Protein AF-A0A061M5D5-F1 (afdb_monomer)

Nearest PDB structures (foldseek):
  6y1x-assembly2_B  TM=8.582E-01  e=1.472E-06  Methanothrix thermoacetophila PT
  3d8u-assembly1_B  TM=6.484E-01  e=4.627E+00  Vibrio parahaemolyticus
  8dgf-assembly1_C  TM=5.328E-01  e=3.338E+00  Escherichia coli
  4bo8-assembly1_C  TM=4.779E-01  e=1.979E+00  Pseudomonas aeruginosa PAO1
  1mqp-assembly1_A  TM=5.120E-01  e=3.338E+00  Geobacillus stearothermophilus

Foldseek 3Di:
DDDDDDDDDDPPPPPPPPPPDDDPPDPDPDDDDPDDDDPPPPPPPPDCPPPDPVVSVLLCCDLVRHVVNVVQADEDAAAQDLAAPDDDPPQDSDQDCDPDPDPARHVDHDFLVRLLVVVVVVVVVDVRHQEYEHDDPYDCVNVVVRRVVSVVSNCVVCVPHNHDYD

Sequence (166 aa):
MHASAKYGTSRIGMLARLGDTMPAIAGHNGCGTSGCGGQAKCKSQTSQGDLPARIWDNVKAHPRYSEDADHNYAQMHVAVAPACNIQCNYCNRKCDRTCEPRPGVVSEPLSQEQAAKRAFEFASILPQLTVFGTACPGDALANSESTFKMFELIKKTSSGSAISVA

Radius of gyration: 22.92 Å; Cα contacts (8 Å, |Δi|>4): 174; chains: 1; bounding box: 48×77×51 Å

Structure (mmCIF, N/CA/C/O backbone):
data_AF-A0A061M5D5-F1
#
_entry.id   AF-A0A061M5D5-F1
#
loop_
_atom_site.group_PDB
_atom_site.id
_atom_site.type_symbol
_atom_site.label_atom_id
_atom_site.label_alt_id
_atom_site.label_comp_id
_atom_site.label_asym_id
_atom_site.label_entity_id
_atom_site.label_seq_id
_atom_site.pdbx_PDB_ins_code
_atom_site.Cartn_x
_atom_site.Cartn_y
_atom_site.Cartn_z
_atom_site.occupancy
_atom_site.B_iso_or_equiv
_atom_site.auth_seq_id
_atom_site.auth_comp_id
_atom_site.auth_asym_id
_atom_site.auth_atom_id
_atom_site.pdbx_PDB_model_num
ATOM 1 N N . MET A 1 1 ? 14.120 51.690 30.942 1.00 38.78 1 MET A N 1
ATOM 2 C CA . MET A 1 1 ? 15.368 50.928 30.713 1.00 38.78 1 MET A CA 1
ATOM 3 C C . MET A 1 1 ? 14.939 49.637 30.009 1.00 38.78 1 MET A C 1
ATOM 5 O O . MET A 1 1 ? 14.320 48.817 30.660 1.00 38.78 1 MET A O 1
ATOM 9 N N . HIS A 1 2 ? 14.785 49.606 28.675 1.00 25.25 2 HIS A N 1
ATOM 10 C CA . HIS A 1 2 ? 15.802 49.235 27.660 1.00 25.25 2 HIS A CA 1
ATOM 11 C C . HIS A 1 2 ? 16.604 47.983 28.093 1.00 25.25 2 HIS A C 1
ATOM 13 O O . HIS A 1 2 ? 17.190 48.013 29.164 1.00 25.25 2 HIS A O 1
ATOM 19 N N . ALA A 1 3 ? 16.645 46.866 27.354 1.00 33.91 3 ALA A N 1
ATOM 20 C CA . ALA A 1 3 ? 16.996 46.790 25.937 1.00 33.91 3 ALA A CA 1
ATOM 21 C C . ALA A 1 3 ? 16.469 45.534 25.200 1.00 33.91 3 ALA A C 1
ATOM 23 O O . ALA A 1 3 ? 16.457 44.428 25.735 1.00 33.91 3 ALA A O 1
ATOM 24 N N . SER A 1 4 ? 16.127 45.734 23.923 1.00 32.34 4 SER A N 1
ATOM 25 C CA . SER A 1 4 ? 16.045 44.717 22.869 1.00 32.34 4 SER A CA 1
ATOM 26 C C . SER A 1 4 ? 17.441 44.251 22.437 1.00 32.34 4 SER A C 1
ATOM 28 O O . SER A 1 4 ? 18.347 45.077 22.335 1.00 32.34 4 SER A O 1
ATOM 30 N N . ALA A 1 5 ? 17.583 42.986 22.032 1.00 36.69 5 ALA A N 1
ATOM 31 C CA . ALA A 1 5 ? 18.697 42.532 21.197 1.00 36.69 5 ALA A CA 1
ATOM 32 C C . ALA A 1 5 ? 18.161 41.880 19.913 1.00 36.69 5 ALA A C 1
ATO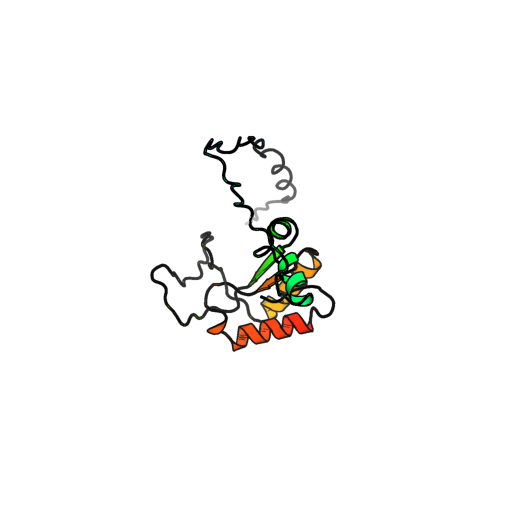M 34 O O . ALA A 1 5 ? 17.381 40.932 19.942 1.00 36.69 5 ALA A O 1
ATOM 35 N N . LYS A 1 6 ? 18.568 42.466 18.787 1.00 34.22 6 LYS A N 1
ATOM 36 C CA . LYS A 1 6 ? 18.292 42.071 17.405 1.00 34.22 6 LYS A CA 1
ATOM 37 C C . LYS A 1 6 ? 19.359 41.074 16.946 1.00 34.22 6 LYS A C 1
ATOM 39 O O . LYS A 1 6 ? 20.527 41.387 17.116 1.00 34.22 6 LYS A O 1
ATOM 44 N N . TYR A 1 7 ? 18.975 39.999 16.262 1.00 37.47 7 TYR A N 1
ATOM 45 C CA . TYR A 1 7 ? 19.765 39.326 15.214 1.00 37.47 7 TYR A CA 1
ATOM 46 C C . TYR A 1 7 ? 18.735 38.665 14.278 1.00 37.47 7 TYR A C 1
ATOM 48 O O . TYR A 1 7 ? 17.882 37.924 14.744 1.00 37.47 7 TYR A O 1
ATOM 56 N N . GLY A 1 8 ? 18.628 38.947 12.982 1.00 31.09 8 GLY A N 1
ATOM 57 C CA . GLY A 1 8 ? 19.658 39.355 12.036 1.00 31.09 8 GLY A CA 1
ATOM 58 C C . GLY A 1 8 ? 19.784 38.260 10.976 1.00 31.09 8 GLY A C 1
ATOM 59 O O . GLY A 1 8 ? 20.591 37.360 11.130 1.00 31.09 8 GLY A O 1
ATOM 60 N N . THR A 1 9 ? 18.898 38.321 9.977 1.00 36.62 9 THR A N 1
ATOM 61 C CA . THR A 1 9 ? 19.059 37.945 8.555 1.00 36.62 9 THR A CA 1
ATOM 62 C C . THR A 1 9 ? 20.072 36.870 8.115 1.00 36.62 9 THR A C 1
ATOM 64 O O . THR A 1 9 ? 21.265 36.963 8.370 1.00 36.62 9 THR A O 1
ATOM 67 N N . SER A 1 10 ? 19.576 36.019 7.202 1.00 37.66 10 SER A N 1
ATOM 68 C CA . SER A 1 10 ? 20.295 35.258 6.159 1.00 37.66 10 SER A CA 1
ATOM 69 C C . SER A 1 10 ? 20.570 33.772 6.435 1.00 37.66 10 SER A C 1
ATOM 71 O O . SER A 1 10 ? 21.681 33.352 6.736 1.00 37.66 10 SER A O 1
ATOM 73 N N . ARG A 1 11 ? 19.552 32.929 6.202 1.00 46.78 11 ARG A N 1
ATOM 74 C CA . ARG A 1 11 ? 19.716 31.485 5.925 1.00 46.78 11 ARG A CA 1
ATOM 75 C C . ARG A 1 11 ? 19.813 31.188 4.418 1.00 46.78 11 ARG A C 1
ATOM 77 O O . ARG A 1 11 ? 19.408 30.126 3.966 1.00 46.78 11 ARG A O 1
ATOM 84 N N . ILE A 1 12 ? 20.354 32.122 3.634 1.00 44.91 12 ILE A N 1
ATOM 85 C CA . ILE A 1 12 ? 20.579 31.934 2.188 1.00 44.91 12 ILE A CA 1
ATOM 86 C C . ILE A 1 12 ? 21.977 31.320 1.919 1.00 44.91 12 ILE A C 1
ATOM 88 O O . ILE A 1 12 ? 22.272 30.885 0.815 1.00 44.91 12 ILE A O 1
ATOM 92 N N . GLY A 1 13 ? 22.833 31.185 2.942 1.00 36.78 13 GLY A N 1
ATOM 93 C CA . GLY A 1 13 ? 24.216 30.706 2.793 1.00 36.78 13 GLY A CA 1
ATOM 94 C C . GLY A 1 13 ? 24.477 29.208 3.007 1.00 36.78 13 GLY A C 1
ATOM 95 O O . GLY A 1 13 ? 25.622 28.790 2.874 1.00 36.78 13 GLY A O 1
ATOM 96 N N . MET A 1 14 ? 23.475 28.384 3.343 1.00 38.59 14 MET A N 1
ATOM 97 C CA . MET A 1 14 ? 23.694 26.966 3.708 1.00 38.59 14 MET A CA 1
ATOM 98 C C . MET A 1 14 ? 23.360 25.960 2.590 1.00 38.59 14 MET A C 1
ATOM 100 O O . MET A 1 14 ? 23.309 24.762 2.833 1.00 38.59 14 MET A O 1
ATOM 104 N N . LEU A 1 15 ? 23.145 26.428 1.356 1.00 44.97 15 LEU A N 1
ATOM 105 C CA . LEU A 1 15 ? 22.907 25.571 0.181 1.00 44.97 15 LEU A CA 1
ATOM 106 C C . LEU A 1 15 ? 24.138 25.423 -0.736 1.00 44.97 15 LEU A C 1
ATOM 108 O O . LEU A 1 15 ? 24.105 24.643 -1.678 1.00 44.97 15 LEU A O 1
ATOM 112 N N . ALA A 1 16 ? 25.251 26.109 -0.449 1.00 38.66 16 ALA A N 1
ATOM 113 C CA . ALA A 1 16 ? 26.434 26.153 -1.321 1.00 38.66 16 ALA A CA 1
ATOM 114 C C . ALA A 1 16 ? 27.589 25.213 -0.901 1.00 38.66 16 ALA A C 1
ATOM 116 O O . ALA A 1 16 ? 28.736 25.435 -1.289 1.00 38.66 16 ALA A O 1
ATOM 117 N N . ARG A 1 17 ? 27.334 24.203 -0.054 1.00 45.69 17 ARG A N 1
ATOM 118 C CA . ARG A 1 17 ? 28.380 23.324 0.525 1.00 45.69 17 ARG A CA 1
ATOM 119 C C . ARG A 1 17 ? 28.030 21.827 0.527 1.00 45.69 17 ARG A C 1
ATOM 121 O O . ARG A 1 17 ? 28.590 21.070 1.306 1.00 45.69 17 ARG A O 1
ATOM 128 N N . LEU A 1 18 ? 27.125 21.400 -0.353 1.00 47.47 18 LEU A N 1
ATOM 129 C CA . LEU A 1 18 ? 26.767 19.986 -0.574 1.00 47.47 18 LEU A CA 1
ATOM 130 C C . LEU A 1 18 ? 27.266 19.450 -1.933 1.00 47.47 18 LEU A C 1
ATOM 132 O O . LEU A 1 18 ? 26.783 18.428 -2.404 1.00 47.47 18 LEU A O 1
ATOM 136 N N . GLY A 1 19 ? 28.213 20.149 -2.572 1.00 43.62 19 GLY A N 1
ATOM 137 C CA . GLY A 1 19 ? 28.753 19.795 -3.892 1.00 43.62 19 GLY A CA 1
ATOM 138 C C . GLY A 1 19 ? 30.058 18.989 -3.896 1.00 43.62 19 GLY A C 1
ATOM 139 O O . GLY A 1 19 ? 30.396 18.445 -4.938 1.00 43.62 19 GLY A O 1
ATOM 140 N N . ASP A 1 20 ? 30.772 18.866 -2.769 1.00 48.41 20 ASP A N 1
ATOM 141 C CA . ASP A 1 20 ? 32.200 18.479 -2.790 1.00 48.41 20 ASP A CA 1
ATOM 142 C C . ASP A 1 20 ? 32.562 17.198 -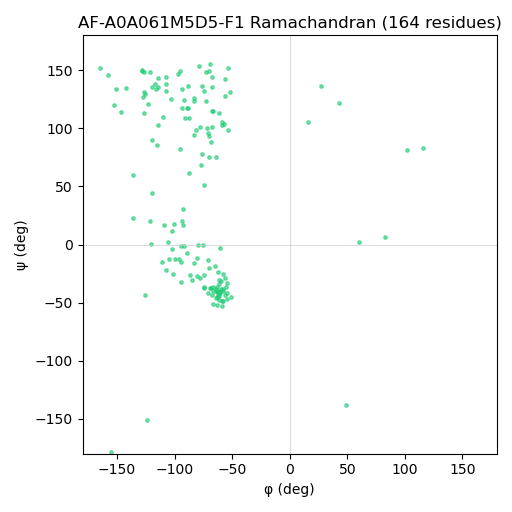2.015 1.00 48.41 20 ASP A C 1
ATOM 144 O O . ASP A 1 20 ? 33.725 16.966 -1.693 1.00 48.41 20 ASP A O 1
ATOM 148 N N . THR A 1 21 ? 31.603 16.317 -1.735 1.00 49.56 21 THR A N 1
ATOM 149 C CA . THR A 1 21 ? 31.895 15.002 -1.135 1.00 49.56 21 THR A CA 1
ATOM 150 C C . THR A 1 21 ? 31.106 13.881 -1.805 1.00 49.56 21 THR A C 1
ATOM 152 O O . THR A 1 21 ? 30.348 13.156 -1.168 1.00 49.56 21 THR A O 1
ATOM 155 N N . MET A 1 22 ? 31.316 13.698 -3.112 1.00 47.84 22 MET A N 1
ATOM 156 C CA . MET A 1 22 ? 31.117 12.383 -3.726 1.00 47.84 22 MET A CA 1
ATOM 157 C C . MET A 1 22 ? 32.433 11.599 -3.631 1.00 47.84 22 MET A C 1
ATOM 159 O O . MET A 1 22 ? 33.430 12.032 -4.213 1.00 47.84 22 MET A O 1
ATOM 163 N N . PRO A 1 23 ? 32.493 10.461 -2.919 1.00 53.62 23 PRO A N 1
ATOM 164 C CA . PRO A 1 23 ? 33.610 9.548 -3.077 1.00 53.62 23 PRO A CA 1
ATOM 165 C C . PRO A 1 23 ? 33.546 8.944 -4.483 1.00 53.62 23 PRO A C 1
ATOM 167 O O . PRO A 1 23 ? 32.478 8.563 -4.964 1.00 53.62 23 PRO A O 1
ATOM 170 N N . ALA A 1 24 ? 34.698 8.880 -5.148 1.00 45.72 24 ALA A N 1
ATOM 171 C CA . ALA A 1 24 ? 34.842 8.220 -6.434 1.00 45.72 24 ALA A CA 1
ATOM 172 C C . ALA A 1 24 ? 34.287 6.789 -6.359 1.00 45.72 24 ALA A C 1
ATOM 174 O O . ALA A 1 24 ? 34.613 6.029 -5.446 1.00 45.72 24 ALA A O 1
ATOM 175 N N . ILE A 1 25 ? 33.452 6.436 -7.335 1.00 53.78 25 ILE A N 1
ATOM 176 C CA . ILE A 1 25 ? 32.986 5.075 -7.613 1.00 53.78 25 ILE A CA 1
ATOM 177 C C . ILE A 1 25 ? 34.210 4.165 -7.756 1.00 53.78 25 ILE A C 1
ATOM 179 O O . ILE A 1 25 ? 34.861 4.122 -8.799 1.00 53.78 25 ILE A O 1
ATOM 183 N N . ALA A 1 26 ? 34.545 3.449 -6.686 1.00 47.34 26 ALA A N 1
ATOM 184 C CA . ALA A 1 26 ? 35.498 2.361 -6.745 1.00 47.34 26 ALA A CA 1
ATOM 185 C C . ALA A 1 26 ? 34.869 1.244 -7.588 1.00 47.34 26 ALA A C 1
ATOM 187 O O . ALA A 1 26 ? 33.843 0.666 -7.216 1.00 47.34 26 ALA A O 1
ATOM 188 N N . GLY A 1 27 ? 35.470 0.967 -8.746 1.00 44.88 27 GLY A N 1
ATOM 189 C CA . GLY A 1 27 ? 35.143 -0.199 -9.556 1.00 44.88 27 GLY A CA 1
ATOM 190 C C . GLY A 1 27 ? 35.385 -1.456 -8.730 1.00 44.88 27 GLY A C 1
ATOM 191 O O . GLY A 1 27 ? 36.524 -1.860 -8.507 1.00 44.88 27 GLY A O 1
ATOM 192 N N . HIS A 1 28 ? 34.310 -2.057 -8.236 1.00 49.94 28 HIS A N 1
ATOM 193 C CA . HIS A 1 28 ? 34.363 -3.358 -7.600 1.00 49.94 28 HIS A CA 1
ATOM 194 C C . HIS A 1 28 ? 34.446 -4.391 -8.721 1.00 49.94 28 HIS A C 1
ATOM 196 O O . HIS A 1 28 ? 33.462 -4.707 -9.387 1.00 49.94 28 HIS A O 1
ATOM 202 N N . ASN A 1 29 ? 35.657 -4.892 -8.953 1.00 50.50 29 ASN A N 1
ATOM 203 C CA . ASN A 1 29 ? 35.857 -6.086 -9.757 1.00 50.50 29 ASN A CA 1
ATOM 204 C C . ASN A 1 29 ? 35.134 -7.236 -9.052 1.00 50.50 29 ASN A C 1
ATOM 206 O O . ASN A 1 29 ? 35.477 -7.601 -7.926 1.00 50.50 29 ASN A O 1
ATOM 210 N N . GLY A 1 30 ? 34.082 -7.738 -9.698 1.00 53.38 30 GLY A N 1
ATOM 211 C CA . GLY A 1 30 ? 33.242 -8.807 -9.181 1.00 53.38 30 GLY A CA 1
ATOM 212 C C . GLY A 1 30 ? 34.045 -10.046 -8.786 1.00 53.38 30 GLY A C 1
ATOM 213 O O . GLY A 1 30 ? 35.105 -10.339 -9.338 1.00 53.38 30 GLY A O 1
ATOM 214 N N . CYS A 1 31 ? 33.506 -10.779 -7.814 1.00 58.75 31 CYS A N 1
ATOM 215 C CA . CYS A 1 31 ? 34.029 -12.058 -7.354 1.00 58.75 31 CYS A CA 1
ATOM 216 C C . CYS A 1 31 ? 34.075 -13.059 -8.524 1.00 58.75 31 CYS A C 1
ATOM 218 O O . CYS A 1 31 ? 33.041 -13.555 -8.970 1.00 58.75 31 CYS A O 1
ATOM 220 N N . GLY A 1 32 ? 35.274 -13.329 -9.043 1.00 49.12 32 GLY A N 1
ATOM 221 C CA . GLY A 1 32 ? 35.508 -14.349 -10.058 1.00 49.12 32 GLY A CA 1
ATOM 222 C C . GLY A 1 32 ? 35.646 -15.719 -9.409 1.00 49.12 32 GLY A C 1
ATOM 223 O O . GLY A 1 32 ? 36.738 -16.096 -8.993 1.00 49.12 32 GLY A O 1
ATOM 224 N N . THR A 1 33 ? 34.556 -16.480 -9.330 1.00 54.53 33 THR A N 1
ATOM 225 C CA . THR A 1 33 ? 34.638 -17.916 -9.051 1.00 54.53 33 THR A CA 1
ATOM 226 C C . THR A 1 33 ? 34.815 -18.657 -10.376 1.00 54.53 33 THR A C 1
ATOM 228 O O . THR A 1 33 ? 33.922 -18.720 -11.219 1.00 54.53 33 THR A O 1
ATOM 231 N N . SER A 1 34 ? 36.006 -19.207 -10.603 1.00 49.72 34 SER A N 1
ATOM 232 C CA . SER A 1 34 ? 36.259 -20.146 -11.694 1.00 49.72 34 SER A CA 1
ATOM 233 C C . SER A 1 34 ? 35.797 -21.541 -11.265 1.00 49.72 34 SER A C 1
ATOM 235 O O . SER A 1 34 ? 36.492 -22.253 -10.545 1.00 49.72 34 SER A O 1
ATOM 237 N N . GLY A 1 35 ? 34.596 -21.937 -11.693 1.00 38.50 35 GLY A N 1
ATOM 238 C CA . GLY A 1 35 ? 34.031 -23.255 -11.402 1.00 38.50 35 GLY A CA 1
ATOM 239 C C . GLY A 1 35 ? 33.156 -23.783 -12.539 1.00 38.50 35 GLY A C 1
ATOM 240 O O . GLY A 1 35 ? 32.120 -23.206 -12.837 1.00 38.50 35 GLY A O 1
ATOM 241 N N . CYS A 1 36 ? 33.623 -24.868 -13.167 1.00 37.66 36 CYS A N 1
ATOM 242 C CA . CYS A 1 36 ? 32.938 -25.824 -14.051 1.00 37.66 36 CYS A CA 1
ATOM 243 C C . CYS A 1 36 ? 31.569 -25.436 -14.658 1.00 37.66 36 CYS A C 1
ATOM 245 O O . CYS A 1 36 ? 30.533 -25.585 -14.021 1.00 37.66 36 CYS A O 1
ATOM 247 N N . GLY A 1 37 ? 31.571 -25.111 -15.957 1.00 48.75 37 GLY A N 1
ATOM 248 C CA . GLY A 1 37 ? 30.755 -25.778 -16.991 1.00 48.75 37 GLY A CA 1
ATOM 249 C C . GLY A 1 37 ? 29.221 -25.792 -16.914 1.00 48.75 37 GLY A C 1
ATOM 250 O O . GLY A 1 37 ? 28.603 -26.383 -17.794 1.00 48.75 37 GLY A O 1
ATOM 251 N N . GLY A 1 38 ? 28.590 -25.163 -15.929 1.00 48.25 38 GLY A N 1
ATOM 252 C CA . GLY A 1 38 ? 27.152 -24.910 -15.905 1.00 48.25 38 GLY A CA 1
ATOM 253 C C . GLY A 1 38 ? 26.902 -23.430 -16.151 1.00 48.25 38 GLY A C 1
ATOM 254 O O . GLY A 1 38 ? 27.548 -22.592 -15.527 1.00 48.25 38 GLY A O 1
ATOM 255 N N . GLN A 1 39 ? 25.976 -23.077 -17.047 1.00 50.12 39 GLN A N 1
ATOM 256 C CA . GLN A 1 39 ? 25.507 -21.695 -17.131 1.00 50.12 39 GLN A CA 1
ATOM 257 C C . GLN A 1 39 ? 24.955 -21.295 -15.758 1.00 50.12 39 GLN A C 1
ATOM 259 O O . GLN A 1 39 ? 23.846 -21.682 -15.396 1.00 50.12 39 GLN A O 1
ATOM 264 N N . ALA A 1 40 ? 25.713 -20.514 -14.991 1.00 48.75 40 ALA A N 1
ATOM 265 C CA . ALA A 1 40 ? 25.219 -19.866 -13.790 1.00 48.75 40 ALA A CA 1
ATOM 266 C C . ALA A 1 40 ? 24.241 -18.756 -14.208 1.00 48.75 40 ALA A C 1
ATOM 268 O O . ALA A 1 40 ? 24.561 -17.569 -14.193 1.00 48.75 40 ALA A O 1
ATOM 269 N N . LYS A 1 41 ? 23.029 -19.136 -14.625 1.00 49.16 41 LYS A N 1
ATOM 270 C CA . LYS A 1 41 ? 21.900 -18.214 -14.769 1.00 49.16 41 LYS A CA 1
ATOM 271 C C . LYS A 1 41 ? 21.325 -17.924 -13.382 1.00 49.16 41 LYS A C 1
ATOM 273 O O . LYS A 1 41 ? 20.200 -18.290 -13.076 1.00 49.16 41 LYS A O 1
ATOM 278 N N . CYS A 1 42 ? 22.089 -17.221 -12.551 1.00 52.62 42 CYS A N 1
ATOM 279 C CA . CYS A 1 42 ? 21.500 -16.399 -11.496 1.00 52.62 42 CYS A CA 1
ATOM 280 C C . CYS A 1 42 ? 21.210 -15.015 -12.098 1.00 52.62 42 CYS A C 1
ATOM 282 O O . CYS A 1 42 ? 21.830 -14.014 -11.762 1.00 52.62 42 CYS A O 1
ATOM 284 N N . LYS A 1 43 ? 20.347 -14.996 -13.113 1.00 50.06 43 LYS A N 1
ATOM 285 C CA . LYS A 1 43 ? 19.684 -13.790 -13.605 1.00 50.06 43 LYS A CA 1
ATOM 286 C C . LYS A 1 43 ? 18.218 -14.149 -13.574 1.00 50.06 43 LYS A C 1
ATOM 288 O O . LYS A 1 43 ? 17.831 -15.094 -14.270 1.00 50.06 43 LYS A O 1
ATOM 293 N N . SER A 1 44 ? 17.444 -13.506 -12.709 1.00 58.19 44 SER A N 1
ATOM 294 C CA . SER A 1 44 ? 16.026 -13.812 -12.603 1.00 58.19 44 SER A CA 1
ATOM 295 C C . SER A 1 44 ? 15.366 -13.306 -13.885 1.00 58.19 44 SER A C 1
ATOM 297 O O . SER A 1 44 ? 15.088 -12.128 -14.053 1.00 58.19 44 SER A O 1
ATOM 299 N N . GLN A 1 45 ? 15.231 -14.178 -14.890 1.00 59.03 45 GLN A N 1
ATOM 300 C CA . GLN A 1 45 ? 14.564 -13.788 -16.125 1.00 59.03 45 GLN A CA 1
ATOM 301 C C . GLN A 1 45 ? 13.090 -13.569 -15.775 1.00 59.03 45 GLN A C 1
ATOM 303 O O . GLN A 1 45 ? 12.342 -14.536 -15.623 1.00 59.03 45 GLN A O 1
ATOM 308 N N . THR A 1 46 ? 12.670 -12.312 -15.625 1.00 61.50 46 THR A N 1
ATOM 309 C CA . THR A 1 46 ? 11.257 -11.943 -15.534 1.00 61.50 46 THR A CA 1
ATOM 310 C C . THR A 1 46 ? 10.657 -12.200 -16.916 1.00 61.50 46 THR A C 1
ATOM 312 O O . THR A 1 46 ? 10.675 -11.354 -17.806 1.00 61.50 46 THR A O 1
ATOM 315 N N . SER A 1 47 ? 10.194 -13.427 -17.145 1.00 68.06 47 SER A N 1
ATOM 316 C CA . SER A 1 47 ? 9.485 -13.809 -18.367 1.00 68.06 47 SER A CA 1
ATOM 317 C C . SER A 1 47 ? 7.980 -13.746 -18.130 1.00 68.06 47 SER A C 1
ATOM 319 O O . SER A 1 47 ? 7.517 -14.007 -17.022 1.00 68.06 47 SER A O 1
ATOM 321 N N . GLN A 1 48 ? 7.225 -13.390 -19.171 1.00 72.62 48 GLN A N 1
ATOM 322 C CA . GLN A 1 48 ? 5.777 -13.184 -19.094 1.00 72.62 48 GLN A CA 1
ATOM 323 C C . GLN A 1 48 ? 5.018 -14.407 -18.565 1.00 72.62 48 GLN A C 1
ATOM 325 O O . GLN A 1 48 ? 3.972 -14.249 -17.936 1.00 72.62 48 GLN A O 1
ATOM 330 N N . GLY A 1 49 ? 5.553 -15.611 -18.795 1.00 78.88 49 GLY A N 1
ATOM 331 C CA . GLY A 1 49 ? 4.889 -16.863 -18.445 1.00 78.88 49 GLY A CA 1
ATOM 332 C C . GLY A 1 49 ? 3.439 -16.877 -18.934 1.00 78.88 49 GLY A C 1
ATOM 333 O O . GLY A 1 49 ? 3.141 -16.380 -20.021 1.00 78.88 49 GLY A O 1
ATOM 334 N N . ASP A 1 50 ? 2.543 -17.376 -18.083 1.00 82.69 50 ASP A N 1
ATOM 335 C CA . ASP A 1 50 ? 1.100 -17.477 -18.342 1.00 82.69 50 ASP A CA 1
ATOM 336 C C . ASP A 1 50 ? 0.293 -16.255 -17.844 1.00 82.69 50 ASP A C 1
ATOM 338 O O . ASP A 1 50 ? -0.926 -16.329 -17.670 1.00 82.69 50 ASP A O 1
ATOM 342 N N . LEU A 1 51 ? 0.940 -15.114 -17.564 1.00 84.69 51 LEU A N 1
ATOM 343 C CA . LEU A 1 51 ? 0.249 -13.943 -17.014 1.00 84.69 51 LEU A CA 1
ATOM 344 C C . LEU A 1 51 ? -0.565 -13.192 -18.088 1.00 84.69 51 LEU A C 1
ATOM 346 O O . LEU A 1 51 ? -0.049 -12.897 -19.173 1.00 84.69 51 LEU A O 1
ATOM 350 N N . PRO A 1 52 ? -1.811 -12.773 -17.778 1.00 89.81 52 PRO A N 1
ATOM 351 C CA . PRO A 1 52 ? -2.566 -11.852 -18.623 1.00 89.81 52 PRO A CA 1
ATOM 352 C C . PRO A 1 52 ? -1.792 -10.550 -18.864 1.00 89.81 52 PRO A C 1
ATOM 354 O O . PRO A 1 52 ? -1.184 -10.012 -17.937 1.00 89.81 52 PRO A O 1
ATOM 357 N N . ALA A 1 53 ? -1.890 -9.991 -20.076 1.00 87.56 53 ALA A N 1
ATOM 358 C CA . ALA A 1 53 ? -1.117 -8.815 -20.499 1.00 87.56 53 ALA A CA 1
ATOM 359 C C . ALA A 1 53 ? -1.197 -7.636 -19.508 1.00 87.56 53 ALA A C 1
ATOM 361 O O . ALA A 1 53 ? -0.174 -7.100 -19.102 1.00 87.56 53 ALA A O 1
ATOM 362 N N . ARG A 1 54 ? -2.401 -7.317 -19.012 1.00 85.31 54 ARG A N 1
ATOM 363 C CA . ARG A 1 54 ? -2.605 -6.243 -18.024 1.00 85.31 54 ARG A CA 1
ATOM 364 C C . ARG A 1 54 ? -1.797 -6.441 -16.736 1.00 85.31 54 ARG A C 1
ATOM 366 O O . ARG A 1 54 ? -1.314 -5.475 -16.158 1.00 85.31 54 ARG A O 1
ATOM 373 N N . ILE A 1 55 ? -1.705 -7.675 -16.242 1.00 86.88 55 ILE A N 1
ATOM 374 C CA . ILE A 1 55 ? -0.957 -7.975 -15.013 1.00 86.88 55 ILE A CA 1
ATOM 375 C C . ILE A 1 55 ? 0.541 -7.924 -15.310 1.00 86.88 55 ILE A C 1
ATOM 377 O O . ILE A 1 55 ? 1.310 -7.411 -14.502 1.00 86.88 55 ILE A O 1
ATOM 381 N N . TRP A 1 56 ? 0.943 -8.395 -16.488 1.00 88.88 56 TRP A N 1
ATOM 382 C CA . TRP A 1 56 ? 2.328 -8.339 -16.932 1.00 88.88 56 TRP A CA 1
ATOM 383 C C . TRP A 1 56 ? 2.864 -6.907 -17.037 1.00 88.88 56 TRP A C 1
ATOM 385 O O . TRP A 1 56 ? 3.985 -6.641 -16.606 1.00 88.88 56 TRP A O 1
ATOM 395 N N . ASP A 1 57 ? 2.051 -5.968 -17.519 1.00 88.31 57 ASP A N 1
ATOM 396 C CA . ASP A 1 57 ? 2.425 -4.552 -17.577 1.00 88.31 57 ASP A CA 1
ATOM 397 C C . ASP A 1 57 ? 2.626 -3.955 -16.177 1.00 88.31 57 ASP A C 1
ATOM 399 O O . ASP A 1 57 ? 3.603 -3.240 -15.944 1.00 88.31 57 ASP A O 1
ATOM 403 N N . ASN A 1 58 ? 1.775 -4.324 -15.211 1.00 87.00 58 ASN A N 1
ATOM 404 C CA . ASN A 1 58 ? 1.969 -3.932 -13.814 1.00 87.00 58 ASN A CA 1
ATOM 405 C C . ASN A 1 58 ? 3.280 -4.495 -13.250 1.00 87.00 58 ASN A C 1
ATOM 407 O O . ASN A 1 58 ? 4.015 -3.771 -12.588 1.00 87.00 58 ASN A O 1
ATOM 411 N N . VAL A 1 59 ? 3.592 -5.767 -13.522 1.00 89.12 59 VAL A N 1
ATOM 412 C CA . VAL A 1 59 ? 4.831 -6.418 -13.062 1.00 89.12 59 VAL A CA 1
ATOM 413 C C . VAL A 1 59 ? 6.065 -5.712 -13.628 1.00 89.12 59 VAL A C 1
ATOM 415 O O . VAL A 1 59 ? 6.991 -5.414 -12.875 1.00 89.12 59 VAL A O 1
ATOM 418 N N . LYS A 1 60 ? 6.058 -5.376 -14.923 1.00 89.12 60 LYS A N 1
ATOM 419 C CA . LYS A 1 60 ? 7.156 -4.643 -15.576 1.00 89.12 60 LYS A CA 1
ATOM 420 C C . LYS A 1 60 ? 7.398 -3.258 -14.992 1.00 89.12 60 LYS A C 1
ATOM 422 O O . LYS A 1 60 ? 8.539 -2.815 -14.990 1.00 89.12 60 LYS A O 1
ATOM 427 N N . ALA A 1 61 ? 6.346 -2.573 -14.549 1.00 88.31 61 ALA A N 1
ATOM 428 C CA . ALA A 1 61 ? 6.427 -1.226 -13.987 1.00 88.31 61 ALA A CA 1
ATOM 429 C C . ALA A 1 61 ? 6.604 -1.208 -12.456 1.00 88.31 61 ALA A C 1
ATOM 431 O O . ALA A 1 61 ? 6.681 -0.130 -11.860 1.00 88.31 61 ALA A O 1
ATOM 432 N N . HIS A 1 62 ? 6.644 -2.376 -11.803 1.00 90.00 62 HIS A N 1
ATOM 433 C CA . HIS A 1 62 ? 6.713 -2.486 -10.349 1.00 90.00 62 HIS A CA 1
ATOM 434 C C . HIS A 1 62 ? 8.173 -2.616 -9.872 1.00 90.00 62 HIS A C 1
ATOM 436 O O . HIS A 1 62 ? 8.796 -3.650 -10.134 1.00 90.00 62 HIS A O 1
ATOM 442 N N . PRO A 1 63 ? 8.704 -1.659 -9.080 1.00 89.44 63 PRO A N 1
ATOM 443 C CA . PRO A 1 63 ? 10.116 -1.640 -8.664 1.00 89.44 63 PRO A CA 1
ATOM 444 C C . PRO A 1 63 ? 10.597 -2.929 -7.984 1.00 89.44 63 PRO A C 1
ATOM 446 O O . PRO A 1 63 ? 11.729 -3.353 -8.145 1.00 89.44 63 PRO A O 1
ATOM 449 N N . ARG A 1 64 ? 9.711 -3.601 -7.238 1.00 87.69 64 ARG A N 1
ATOM 450 C CA . ARG A 1 64 ? 10.044 -4.844 -6.515 1.00 87.69 64 ARG A CA 1
ATOM 451 C C . ARG A 1 64 ? 9.978 -6.129 -7.347 1.00 87.69 64 ARG A C 1
ATOM 453 O O . ARG A 1 64 ? 10.447 -7.151 -6.857 1.00 87.69 64 ARG A O 1
ATOM 460 N N . TYR A 1 65 ? 9.338 -6.116 -8.519 1.00 87.50 65 TYR A N 1
ATOM 461 C CA . TYR A 1 65 ? 9.095 -7.338 -9.302 1.00 87.50 65 TYR A CA 1
ATOM 462 C C . TYR A 1 65 ? 9.891 -7.406 -10.606 1.00 87.50 65 TYR A C 1
ATOM 464 O O . TYR A 1 65 ? 9.997 -8.488 -11.179 1.00 87.50 65 TYR A O 1
ATOM 472 N N . SER A 1 66 ? 10.456 -6.289 -11.061 1.00 87.12 66 SER A N 1
ATOM 473 C CA . SER A 1 66 ? 11.254 -6.213 -12.282 1.00 87.12 66 SER A CA 1
ATOM 474 C C . SER A 1 66 ? 12.601 -5.562 -11.975 1.00 87.12 66 SER A C 1
ATOM 476 O O . SER A 1 66 ? 12.641 -4.465 -11.421 1.00 87.12 66 SER A O 1
ATOM 478 N N . GLU A 1 67 ? 13.699 -6.229 -12.345 1.00 85.69 67 GLU A N 1
ATOM 479 C CA . GLU A 1 67 ? 15.063 -5.698 -12.177 1.00 85.69 67 GLU A CA 1
ATOM 480 C C . GLU A 1 67 ? 15.233 -4.376 -12.949 1.00 85.69 67 GLU A C 1
ATOM 482 O O . GLU A 1 67 ? 15.807 -3.420 -12.434 1.00 85.69 67 GLU A O 1
ATOM 487 N N . ASP A 1 68 ? 14.634 -4.277 -14.139 1.00 85.44 68 ASP A N 1
ATOM 488 C CA . ASP A 1 68 ? 14.667 -3.063 -14.959 1.00 85.44 68 ASP A CA 1
ATOM 489 C C . ASP A 1 68 ? 13.834 -1.915 -14.354 1.00 85.44 68 ASP A C 1
ATOM 491 O O . ASP A 1 68 ? 14.024 -0.752 -14.708 1.00 85.44 68 ASP A O 1
ATOM 495 N N . ALA A 1 69 ? 12.890 -2.210 -13.453 1.00 87.81 69 ALA A N 1
ATOM 496 C CA . ALA A 1 69 ? 12.000 -1.212 -12.861 1.00 87.81 69 ALA A CA 1
ATOM 497 C C . ALA A 1 69 ? 12.581 -0.522 -11.624 1.00 87.81 69 ALA A C 1
ATOM 499 O O . ALA A 1 69 ? 12.197 0.614 -11.344 1.00 87.81 69 ALA A O 1
ATOM 500 N N . ASP A 1 70 ? 13.488 -1.181 -10.900 1.00 84.19 70 ASP A N 1
ATOM 501 C CA . ASP A 1 70 ? 13.992 -0.726 -9.595 1.00 84.19 70 ASP A CA 1
ATOM 502 C C . ASP A 1 70 ? 14.669 0.655 -9.659 1.00 84.19 70 ASP A C 1
ATOM 504 O O . ASP A 1 70 ? 14.584 1.447 -8.723 1.00 84.19 70 ASP A O 1
ATOM 508 N N . HIS A 1 71 ? 15.293 0.988 -10.793 1.00 86.81 71 HIS A N 1
ATOM 509 C CA . HIS A 1 71 ? 15.967 2.278 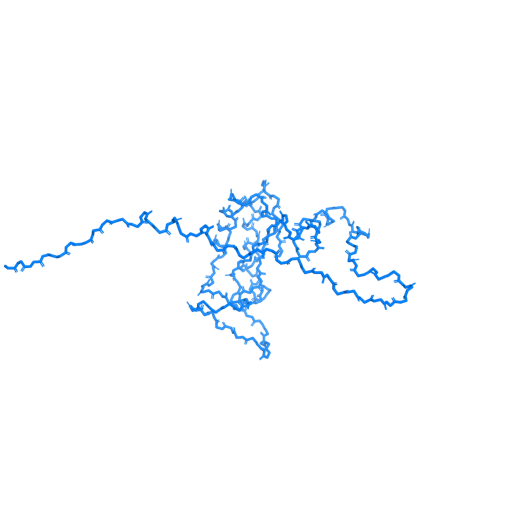-11.002 1.00 86.81 71 HIS A CA 1
ATOM 510 C C . HIS A 1 71 ? 15.141 3.302 -11.789 1.00 86.81 71 HIS A C 1
ATOM 512 O O . HIS A 1 71 ? 15.511 4.475 -11.841 1.00 86.81 71 HIS A O 1
ATOM 518 N N . ASN A 1 72 ? 14.039 2.874 -12.408 1.00 89.00 72 ASN A N 1
ATOM 519 C CA . ASN A 1 72 ? 13.252 3.704 -13.323 1.00 89.00 72 ASN A CA 1
ATOM 520 C C . ASN A 1 72 ? 11.915 4.149 -12.729 1.00 89.00 72 ASN A C 1
ATOM 522 O O . ASN A 1 72 ? 11.354 5.151 -13.171 1.00 89.00 72 ASN A O 1
ATOM 526 N N . TYR A 1 73 ? 11.416 3.430 -11.726 1.00 91.38 73 TYR A N 1
ATOM 527 C CA . TYR A 1 73 ? 10.109 3.669 -11.138 1.00 91.38 73 TYR A CA 1
ATOM 528 C C . TYR A 1 73 ? 10.185 3.798 -9.622 1.00 91.38 73 TYR A C 1
ATOM 530 O O . TYR A 1 73 ? 11.032 3.207 -8.957 1.00 91.38 73 TYR A O 1
ATOM 538 N N . ALA A 1 74 ? 9.268 4.582 -9.067 1.00 90.62 74 ALA A N 1
ATOM 539 C CA . ALA A 1 74 ? 9.181 4.832 -7.641 1.00 90.62 74 ALA A CA 1
ATOM 540 C C . ALA A 1 74 ? 7.972 4.120 -7.025 1.00 90.62 74 ALA A C 1
ATOM 542 O O . ALA A 1 74 ? 6.889 4.050 -7.616 1.00 90.62 74 ALA A O 1
ATOM 543 N N . GLN A 1 75 ? 8.163 3.644 -5.794 1.00 91.69 75 GLN A N 1
ATOM 544 C CA . GLN A 1 75 ? 7.102 3.166 -4.917 1.00 91.69 75 GLN A CA 1
ATOM 545 C C . GLN A 1 75 ? 7.032 4.048 -3.671 1.00 91.69 75 GLN A C 1
ATOM 547 O O . GLN A 1 75 ? 8.059 4.382 -3.081 1.00 91.69 75 GLN A O 1
ATOM 552 N N . MET A 1 76 ? 5.817 4.379 -3.240 1.00 90.31 76 MET A N 1
ATOM 553 C CA . MET A 1 76 ? 5.574 5.081 -1.983 1.00 90.31 76 MET A CA 1
ATOM 554 C C . MET A 1 76 ? 4.770 4.206 -1.021 1.00 90.31 76 MET A C 1
ATOM 556 O O . MET A 1 76 ? 3.754 3.618 -1.399 1.00 90.31 76 MET A O 1
ATOM 560 N N . HIS A 1 77 ? 5.209 4.161 0.239 1.00 89.75 77 HIS A N 1
ATOM 561 C CA . HIS A 1 77 ? 4.458 3.562 1.341 1.00 89.75 77 HIS A CA 1
ATOM 562 C C . HIS A 1 77 ? 3.898 4.638 2.267 1.00 89.75 77 HIS A C 1
ATOM 564 O O . HIS A 1 77 ? 4.592 5.594 2.614 1.00 89.75 77 HIS A O 1
ATOM 570 N N . VAL A 1 78 ? 2.652 4.461 2.703 1.00 90.44 78 VAL A N 1
ATOM 571 C CA . VAL A 1 78 ? 2.001 5.326 3.697 1.00 90.44 78 VAL A CA 1
ATOM 572 C C . VAL A 1 78 ? 1.547 4.553 4.926 1.00 90.44 78 VAL A C 1
ATOM 574 O O . VAL A 1 78 ? 1.155 3.387 4.855 1.00 90.44 78 VAL A O 1
ATOM 577 N N . ALA A 1 79 ? 1.571 5.234 6.069 1.00 90.38 79 ALA A N 1
ATOM 578 C CA . ALA A 1 79 ? 1.205 4.670 7.359 1.00 90.38 79 ALA A CA 1
ATOM 579 C C . ALA A 1 79 ? -0.252 4.960 7.725 1.00 90.38 79 ALA A C 1
ATOM 581 O O . ALA A 1 79 ? -0.522 5.888 8.476 1.00 90.38 79 ALA A O 1
ATOM 582 N N . VAL A 1 80 ? -1.186 4.161 7.210 1.00 91.88 80 VAL A N 1
ATOM 583 C CA . VAL A 1 80 ? -2.630 4.256 7.534 1.00 91.88 80 VAL A CA 1
ATOM 584 C C . VAL A 1 80 ? -3.093 3.139 8.482 1.00 91.88 80 VAL A C 1
ATOM 586 O O . VAL A 1 80 ? -4.174 3.211 9.064 1.00 91.88 80 VAL A O 1
ATOM 589 N N . ALA A 1 81 ? -2.253 2.121 8.682 1.00 91.38 81 ALA A N 1
ATOM 590 C CA . ALA A 1 81 ? -2.578 0.907 9.420 1.00 91.38 81 ALA A CA 1
ATOM 591 C C . ALA A 1 81 ? -1.729 0.772 10.705 1.00 91.38 81 ALA A C 1
ATOM 593 O O . ALA A 1 81 ? -0.673 0.146 10.657 1.00 91.38 81 ALA A O 1
ATOM 594 N N . PRO A 1 82 ? -2.125 1.374 11.848 1.00 88.94 82 PRO A N 1
ATOM 595 C CA . PRO A 1 82 ? -1.382 1.272 13.111 1.00 88.94 82 PRO A CA 1
ATOM 596 C C . PRO A 1 82 ? -1.634 -0.025 13.891 1.00 88.94 82 PRO A C 1
ATOM 598 O O . PRO A 1 82 ? -0.767 -0.457 14.653 1.00 88.94 82 PRO A O 1
ATOM 601 N N . ALA A 1 83 ? -2.802 -0.656 13.738 1.00 90.12 83 ALA A N 1
ATOM 602 C CA . ALA A 1 83 ? -3.098 -1.904 14.437 1.00 90.12 83 ALA A CA 1
ATOM 603 C C . ALA A 1 83 ? -2.422 -3.107 13.759 1.00 90.12 83 ALA A C 1
ATOM 605 O O . ALA A 1 83 ? -2.171 -3.099 12.557 1.00 90.12 83 ALA A O 1
ATOM 606 N N . CYS A 1 84 ? -2.151 -4.167 14.519 1.00 91.19 84 CYS A N 1
ATOM 607 C CA . CYS A 1 84 ? -1.663 -5.432 13.976 1.00 91.19 84 CYS A CA 1
ATOM 608 C C . CYS A 1 84 ? -2.283 -6.606 14.744 1.00 91.19 84 CYS A C 1
ATOM 610 O O . CYS A 1 84 ? -2.329 -6.588 15.980 1.00 91.19 84 CYS A O 1
ATOM 612 N N . ASN A 1 85 ? -2.752 -7.613 14.007 1.00 93.00 85 ASN A N 1
ATOM 613 C CA . ASN A 1 85 ? -3.406 -8.822 14.521 1.00 93.00 85 ASN A CA 1
ATOM 614 C C . ASN A 1 85 ? -2.414 -9.885 15.033 1.00 93.00 85 ASN A C 1
ATOM 616 O O . ASN A 1 85 ? -2.825 -10.814 15.722 1.00 93.00 85 ASN A O 1
ATOM 620 N N . ILE A 1 86 ? -1.117 -9.732 14.748 1.00 91.12 86 ILE A N 1
ATOM 621 C CA . ILE A 1 86 ? -0.050 -10.633 15.195 1.00 91.12 86 ILE A CA 1
ATOM 622 C C . ILE A 1 86 ? 1.087 -9.858 15.865 1.00 91.12 86 ILE A C 1
ATOM 624 O O . ILE A 1 86 ? 1.366 -8.707 15.533 1.00 91.12 86 ILE A O 1
ATOM 628 N N . GLN A 1 87 ? 1.772 -10.473 16.825 1.00 90.25 87 GLN A N 1
ATOM 629 C CA . GLN A 1 87 ? 2.965 -9.903 17.454 1.00 90.25 87 GLN A CA 1
ATOM 630 C C . GLN A 1 87 ? 4.172 -10.776 17.111 1.00 90.25 87 GLN A C 1
ATOM 632 O O . GLN A 1 87 ? 4.352 -11.846 17.688 1.00 90.25 87 GLN A O 1
ATOM 637 N N . CYS A 1 88 ? 5.005 -10.327 16.169 1.00 90.00 88 CYS A N 1
ATOM 638 C CA . CYS A 1 88 ? 6.246 -11.030 15.848 1.00 90.00 88 CYS A CA 1
ATOM 639 C C . CYS A 1 88 ? 7.249 -10.891 17.000 1.00 90.00 88 CYS A C 1
ATOM 641 O O . CYS A 1 88 ? 7.307 -9.851 17.660 1.00 90.00 88 CYS A O 1
ATOM 643 N N . ASN A 1 89 ? 8.103 -11.900 17.186 1.00 93.62 89 ASN A N 1
ATOM 644 C CA . ASN A 1 89 ? 9.091 -11.917 18.272 1.00 93.62 89 ASN A CA 1
ATOM 645 C C . ASN A 1 89 ? 10.117 -10.766 18.192 1.00 93.62 89 ASN A C 1
ATOM 647 O O . ASN A 1 89 ? 10.692 -10.364 19.194 1.00 93.62 89 ASN A O 1
ATOM 651 N N . TYR A 1 90 ? 10.330 -10.218 16.994 1.00 86.56 90 TYR A N 1
ATOM 652 C CA . TYR A 1 90 ? 11.246 -9.106 16.724 1.00 86.56 90 TYR A CA 1
ATOM 653 C C . TYR A 1 90 ? 10.523 -7.773 16.455 1.00 86.56 90 TYR A C 1
ATOM 655 O O . TYR A 1 90 ? 11.166 -6.777 16.128 1.00 86.56 90 TYR A O 1
ATOM 663 N N . CYS A 1 91 ? 9.186 -7.734 16.534 1.00 84.19 91 CYS A N 1
ATOM 664 C CA . CYS A 1 91 ? 8.421 -6.526 16.228 1.00 84.19 91 CYS A CA 1
ATOM 665 C C . CYS A 1 91 ? 8.381 -5.586 17.436 1.00 84.19 91 CYS A C 1
ATOM 667 O O . CYS A 1 91 ? 7.908 -5.954 18.512 1.00 84.19 91 CYS A O 1
ATOM 669 N N . ASN A 1 92 ? 8.786 -4.335 17.224 1.00 79.94 92 ASN A N 1
ATOM 670 C CA . ASN A 1 92 ? 8.524 -3.246 18.153 1.00 79.94 92 ASN A CA 1
ATOM 671 C C . ASN A 1 92 ? 7.509 -2.285 17.523 1.00 79.94 92 ASN A C 1
ATOM 673 O O . ASN A 1 92 ? 7.840 -1.564 16.585 1.00 79.94 92 ASN A O 1
ATOM 677 N N . ARG A 1 93 ? 6.283 -2.275 18.060 1.00 76.44 93 ARG A N 1
ATOM 678 C CA . ARG A 1 93 ? 5.160 -1.453 17.569 1.00 76.44 93 ARG A CA 1
ATOM 679 C C . ARG A 1 93 ? 5.265 0.030 17.939 1.00 76.44 93 ARG A C 1
ATOM 681 O O . ARG A 1 93 ? 4.366 0.807 17.627 1.00 76.44 93 ARG A O 1
ATOM 688 N N . LYS A 1 94 ? 6.320 0.437 18.648 1.00 72.56 94 LYS A N 1
ATOM 689 C CA . LYS A 1 94 ? 6.536 1.842 18.993 1.00 72.56 94 LYS A CA 1
ATOM 690 C C . LYS A 1 94 ? 6.831 2.631 17.717 1.00 72.56 94 LYS A C 1
ATOM 692 O O . LYS A 1 94 ? 7.836 2.404 17.051 1.00 72.56 94 LYS A O 1
ATOM 697 N N . CYS A 1 95 ? 5.923 3.545 17.389 1.00 66.50 95 CYS A N 1
ATOM 698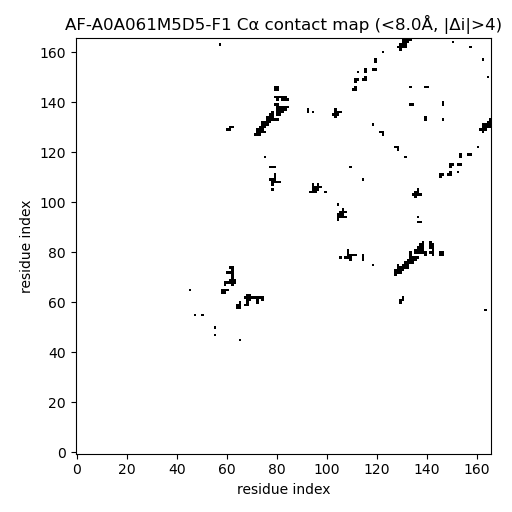 C CA . CYS A 1 95 ? 6.149 4.604 16.417 1.00 66.50 95 CYS A CA 1
ATOM 699 C C . CYS A 1 95 ? 7.127 5.596 17.052 1.00 66.50 95 CYS A C 1
ATOM 701 O O . CYS A 1 95 ? 6.739 6.403 17.900 1.00 66.50 95 CYS A O 1
ATOM 703 N N . ASP A 1 96 ? 8.415 5.453 16.743 1.00 57.28 96 ASP A N 1
ATOM 704 C CA . ASP A 1 96 ? 9.437 6.303 17.337 1.00 57.28 96 ASP A CA 1
ATOM 705 C C . ASP A 1 96 ? 9.367 7.715 16.746 1.00 57.28 96 ASP A C 1
ATOM 707 O O . ASP A 1 96 ? 9.465 7.945 15.539 1.00 57.28 96 ASP A O 1
ATOM 711 N N . ARG A 1 97 ? 9.207 8.695 17.641 1.00 48.31 97 ARG A N 1
ATOM 712 C CA . ARG A 1 97 ? 9.340 10.127 17.327 1.00 48.31 97 ARG A CA 1
ATOM 713 C C . ARG A 1 97 ? 10.799 10.518 17.056 1.00 48.31 97 ARG A C 1
ATOM 715 O O . ARG A 1 97 ? 11.066 11.612 16.569 1.00 48.31 97 ARG A O 1
ATOM 722 N N . THR A 1 98 ? 11.728 9.631 17.400 1.00 53.12 98 THR A N 1
ATOM 723 C CA . THR A 1 98 ? 13.166 9.739 17.157 1.00 53.12 98 THR A CA 1
ATOM 724 C C . THR A 1 98 ? 13.479 9.019 15.843 1.00 53.12 98 THR A C 1
ATOM 726 O O . THR A 1 98 ? 12.983 7.916 15.642 1.00 53.12 98 THR A O 1
ATOM 729 N N . CYS A 1 99 ? 14.274 9.620 14.948 1.00 48.34 99 CYS A N 1
ATOM 730 C CA . CYS A 1 99 ? 14.660 9.030 13.656 1.00 48.34 99 CYS A CA 1
ATOM 731 C C . CYS A 1 99 ? 15.509 7.754 13.826 1.00 48.34 99 CYS A C 1
ATOM 733 O O . CYS A 1 99 ? 16.721 7.781 13.623 1.00 48.34 99 CYS A O 1
ATOM 735 N N . GLU A 1 100 ? 14.892 6.637 14.201 1.00 56.91 100 GLU A N 1
ATOM 736 C CA . GLU A 1 100 ? 15.512 5.322 14.131 1.00 56.91 100 GLU A CA 1
ATOM 737 C C . GLU A 1 100 ? 15.226 4.724 12.745 1.00 56.91 100 GLU A C 1
ATOM 739 O O . GLU A 1 100 ? 14.060 4.514 12.397 1.00 56.91 100 GLU A O 1
ATOM 744 N N . PRO A 1 101 ? 16.256 4.453 11.925 1.00 59.12 101 PRO A N 1
ATOM 745 C CA . PRO A 1 101 ? 16.071 3.850 10.614 1.00 59.12 101 PRO A CA 1
ATOM 746 C C . PRO A 1 101 ? 15.780 2.354 10.780 1.00 59.12 101 PRO A C 1
ATOM 748 O O . PRO A 1 101 ? 16.649 1.503 10.597 1.00 59.12 101 PRO A O 1
ATOM 751 N N . ARG A 1 102 ? 14.542 2.025 11.148 1.00 68.38 102 ARG A N 1
ATOM 752 C CA . ARG A 1 102 ? 14.010 0.661 11.134 1.00 68.38 102 ARG A CA 1
ATOM 753 C C . ARG A 1 102 ? 12.884 0.549 10.105 1.00 68.38 102 ARG A C 1
ATOM 755 O O . ARG A 1 102 ? 12.078 1.474 9.979 1.00 68.38 102 ARG A O 1
ATOM 762 N N . PRO A 1 103 ? 12.770 -0.588 9.397 1.00 62.41 103 PRO A N 1
ATOM 763 C CA . PRO A 1 103 ? 11.617 -0.859 8.550 1.00 62.41 103 PRO A CA 1
ATOM 764 C C . PRO A 1 103 ? 10.323 -0.774 9.368 1.00 62.41 103 PRO A C 1
ATOM 766 O O . PRO A 1 103 ? 10.209 -1.397 10.424 1.00 62.41 103 PRO A O 1
ATOM 769 N N . GLY A 1 104 ? 9.361 0.013 8.888 1.00 61.66 104 GLY A N 1
ATOM 770 C CA . GLY A 1 104 ? 8.048 0.152 9.516 1.00 61.66 104 GLY A CA 1
ATOM 771 C C . GLY A 1 104 ? 7.953 1.129 10.687 1.00 61.66 104 GLY A C 1
ATOM 772 O O . GLY A 1 104 ? 6.890 1.222 11.297 1.00 61.66 104 GLY A O 1
ATOM 773 N N . VAL A 1 105 ? 9.015 1.881 10.989 1.00 72.56 105 VAL A N 1
ATOM 774 C CA . VAL A 1 105 ? 8.934 2.997 11.936 1.00 72.56 105 VAL A CA 1
ATOM 775 C C . VAL A 1 105 ? 8.411 4.231 11.216 1.00 72.56 105 VAL A C 1
ATOM 777 O O . VAL A 1 105 ? 8.977 4.686 10.224 1.00 72.56 105 VAL A O 1
ATOM 780 N N . VAL A 1 106 ? 7.324 4.785 11.739 1.00 77.25 106 VAL A N 1
ATOM 781 C CA . VAL A 1 106 ? 6.781 6.077 11.322 1.00 77.25 106 VAL A CA 1
ATOM 782 C C . VAL A 1 106 ? 6.607 6.963 12.541 1.00 77.25 106 VAL A C 1
ATOM 784 O O . VAL A 1 106 ? 6.343 6.467 13.632 1.00 77.25 106 VAL A O 1
ATOM 787 N N . SER A 1 107 ? 6.749 8.275 12.365 1.00 76.19 107 SER A N 1
ATOM 788 C CA . SER A 1 107 ? 6.599 9.218 13.478 1.00 76.19 107 SER A CA 1
ATOM 789 C C . SER A 1 107 ? 5.138 9.407 13.887 1.00 76.19 107 SER A C 1
ATOM 791 O O . SER A 1 107 ? 4.849 9.559 15.070 1.00 76.19 107 SER A O 1
ATOM 793 N N . GLU A 1 108 ? 4.221 9.402 12.918 1.00 82.06 108 GLU A N 1
ATOM 794 C CA . GLU A 1 108 ? 2.790 9.585 13.152 1.00 82.06 108 GLU A CA 1
ATOM 795 C C . GLU A 1 108 ? 1.975 8.843 12.078 1.00 82.06 108 GLU A C 1
ATOM 797 O O . GLU A 1 108 ? 2.306 8.953 10.889 1.00 82.06 108 GLU A O 1
ATOM 802 N N . PRO A 1 109 ? 0.933 8.080 12.461 1.00 87.00 109 PRO A N 1
ATOM 803 C CA . PRO A 1 109 ? 0.007 7.492 11.503 1.00 87.00 109 PRO A CA 1
ATOM 804 C C . PRO A 1 109 ? -0.826 8.582 10.816 1.00 87.00 109 PRO A C 1
ATOM 806 O O . PRO A 1 109 ? -1.212 9.577 11.420 1.00 87.00 109 PRO A O 1
ATOM 809 N N . LEU A 1 110 ? -1.119 8.375 9.538 1.00 90.56 110 LEU A N 1
ATOM 810 C CA . LEU A 1 110 ? -1.917 9.272 8.712 1.00 90.56 110 LEU A CA 1
ATOM 811 C C . LEU A 1 110 ? -3.376 8.833 8.688 1.00 90.56 110 LEU A C 1
ATOM 813 O O . LEU A 1 110 ? -3.681 7.639 8.694 1.00 90.56 110 LEU A O 1
ATOM 817 N N . SER A 1 111 ? -4.279 9.803 8.550 1.00 92.88 111 SER A N 1
ATOM 818 C CA . SER A 1 111 ? -5.647 9.498 8.133 1.00 92.88 111 SER A CA 1
ATOM 819 C C . SER A 1 111 ? -5.670 9.043 6.667 1.00 92.88 111 SER A C 1
ATOM 821 O O . SER A 1 111 ? -4.805 9.404 5.863 1.00 92.88 111 SER A O 1
ATOM 823 N N . GLN A 1 112 ? -6.690 8.274 6.292 1.00 93.06 112 GLN A N 1
ATOM 824 C CA . GLN A 1 112 ? -6.913 7.838 4.907 1.00 93.06 112 GLN A CA 1
ATOM 825 C C . GLN A 1 112 ? -6.994 9.017 3.916 1.00 93.06 112 GLN A C 1
ATOM 827 O O . GLN A 1 112 ? -6.477 8.928 2.803 1.00 93.06 112 GLN A O 1
ATOM 832 N N . GLU A 1 113 ? -7.579 10.149 4.324 1.00 92.81 113 GLU A N 1
ATOM 833 C CA . GLU A 1 113 ? -7.674 11.361 3.504 1.00 92.81 113 GLU A CA 1
ATOM 834 C C . GLU A 1 113 ? -6.306 12.037 3.351 1.00 92.81 113 GLU A C 1
ATOM 836 O O . GLU A 1 113 ? -5.938 12.456 2.253 1.00 92.81 113 GLU A O 1
ATOM 841 N N . GLN A 1 114 ? -5.522 12.107 4.432 1.00 93.38 114 GLN A N 1
ATOM 842 C CA . GLN A 1 114 ? -4.156 12.634 4.388 1.00 93.38 114 GLN A CA 1
ATOM 843 C C . GLN A 1 114 ? -3.256 11.780 3.491 1.00 93.38 114 GLN A C 1
ATOM 845 O O . GLN A 1 114 ? -2.463 12.323 2.723 1.00 93.38 114 GLN A O 1
ATOM 850 N N . ALA A 1 115 ? -3.386 10.456 3.563 1.00 91.81 115 ALA A N 1
ATOM 851 C CA . ALA A 1 115 ? -2.632 9.532 2.729 1.00 91.81 115 ALA A CA 1
ATOM 852 C C . ALA A 1 115 ? -2.978 9.687 1.242 1.00 91.81 115 ALA A C 1
ATOM 854 O O . ALA A 1 115 ? -2.067 9.814 0.424 1.00 91.81 115 ALA A O 1
ATOM 855 N N . ALA A 1 116 ? -4.268 9.767 0.898 1.00 90.50 116 ALA A N 1
ATOM 856 C CA . ALA A 1 116 ? -4.708 10.014 -0.475 1.00 90.50 116 ALA A CA 1
ATOM 857 C C . ALA A 1 116 ? -4.223 11.376 -1.002 1.00 90.50 116 ALA A C 1
ATOM 859 O O . ALA A 1 116 ? -3.750 11.473 -2.134 1.00 90.50 116 ALA A O 1
ATOM 860 N N . LYS A 1 117 ? -4.265 12.419 -0.162 1.00 91.62 117 LYS A N 1
ATOM 861 C CA . LYS A 1 117 ? -3.747 13.747 -0.513 1.00 91.62 117 LYS A CA 1
ATOM 862 C C . LYS A 1 117 ? -2.246 13.713 -0.804 1.00 91.62 117 LYS A C 1
ATOM 864 O O . LYS A 1 117 ? -1.819 14.216 -1.838 1.00 91.62 117 LYS A O 1
ATOM 869 N N . ARG A 1 118 ? -1.454 13.075 0.066 1.00 90.38 118 ARG A N 1
ATOM 870 C CA . ARG A 1 118 ? -0.007 12.918 -0.148 1.00 90.38 118 ARG A CA 1
ATOM 871 C C . ARG A 1 118 ? 0.289 12.119 -1.414 1.00 90.38 118 ARG A C 1
ATOM 873 O O . ARG A 1 118 ? 1.170 12.513 -2.165 1.00 90.38 118 ARG A O 1
ATOM 880 N N . ALA A 1 119 ? -0.460 11.047 -1.679 1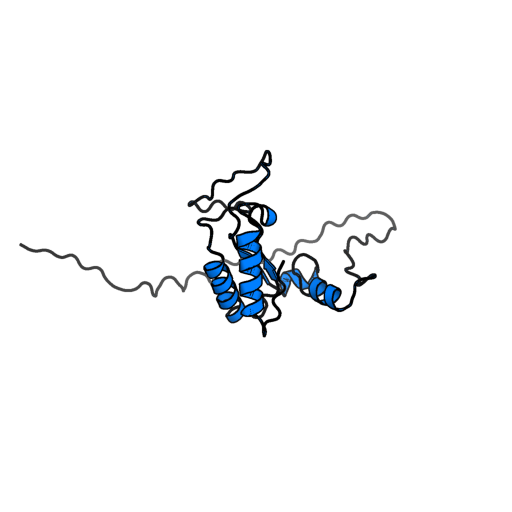.00 89.12 119 ALA A N 1
ATOM 881 C CA . ALA A 1 119 ? -0.318 10.268 -2.909 1.00 89.12 119 ALA A CA 1
ATOM 882 C C . ALA A 1 119 ? -0.439 11.156 -4.155 1.00 89.12 119 ALA A C 1
ATOM 884 O O . ALA A 1 119 ? 0.401 11.093 -5.047 1.00 89.12 119 ALA A O 1
ATOM 885 N N . PHE A 1 120 ? -1.455 12.021 -4.183 1.00 88.19 120 PHE A N 1
ATOM 886 C CA . PHE A 1 120 ? -1.700 12.938 -5.292 1.00 88.19 120 PHE A CA 1
ATOM 887 C C . PHE A 1 120 ? -0.623 14.026 -5.424 1.00 88.19 120 PHE A C 1
ATOM 889 O O . PHE A 1 120 ? -0.148 14.302 -6.528 1.00 88.19 120 PHE A O 1
ATOM 896 N N . GLU A 1 121 ? -0.205 14.621 -4.305 1.00 90.06 121 GLU A N 1
ATOM 897 C CA . GLU A 1 121 ? 0.879 15.611 -4.279 1.00 90.06 121 GLU A CA 1
ATOM 898 C C . GLU A 1 121 ? 2.180 15.014 -4.835 1.00 90.06 121 GLU A C 1
ATOM 900 O O . GLU A 1 121 ? 2.791 15.592 -5.733 1.00 90.06 121 GLU A O 1
ATOM 905 N N . PHE A 1 122 ? 2.571 13.823 -4.372 1.00 89.31 122 PHE A N 1
ATOM 906 C CA . PHE A 1 122 ? 3.779 13.156 -4.856 1.00 89.31 122 PHE A CA 1
ATOM 907 C C . PHE A 1 122 ? 3.656 12.679 -6.300 1.00 89.31 122 PHE A C 1
ATOM 909 O O . PHE A 1 122 ? 4.617 12.829 -7.046 1.00 89.31 122 PHE A O 1
ATOM 916 N N . ALA A 1 123 ? 2.495 12.183 -6.729 1.00 87.56 123 ALA A N 1
ATOM 917 C CA . ALA A 1 123 ? 2.268 11.816 -8.127 1.00 87.56 123 ALA A CA 1
ATOM 918 C C . ALA A 1 123 ? 2.405 13.012 -9.083 1.00 87.56 123 ALA A C 1
ATOM 920 O O . ALA A 1 123 ? 2.833 12.851 -10.222 1.00 87.56 123 ALA A O 1
ATOM 921 N N . SER A 1 124 ? 2.078 14.219 -8.612 1.00 87.06 124 SER A N 1
ATOM 922 C CA . SER A 1 124 ? 2.230 15.454 -9.393 1.00 87.06 124 SER A CA 1
ATOM 923 C C . SER A 1 124 ? 3.691 15.908 -9.507 1.00 87.06 124 SER A C 1
ATOM 925 O O . SER A 1 124 ? 4.051 16.596 -10.459 1.00 87.06 124 SER A O 1
ATOM 927 N N . ILE A 1 125 ? 4.534 15.541 -8.536 1.00 90.31 125 ILE A N 1
ATOM 928 C CA . ILE A 1 125 ? 5.953 15.928 -8.469 1.00 90.31 125 ILE A CA 1
ATOM 929 C C . ILE A 1 125 ? 6.858 14.854 -9.093 1.00 90.31 125 ILE A C 1
ATOM 931 O O . ILE A 1 125 ? 7.903 15.180 -9.653 1.00 90.31 125 ILE A O 1
ATOM 935 N N . LEU A 1 126 ? 6.469 13.582 -8.991 1.00 88.88 126 LEU A N 1
ATOM 936 C CA . LEU A 1 126 ? 7.238 12.413 -9.411 1.00 88.88 126 LEU A CA 1
ATOM 937 C C . LEU A 1 126 ? 6.459 11.629 -10.479 1.00 88.88 126 LEU A C 1
ATOM 939 O O . LEU A 1 126 ? 5.723 10.700 -10.138 1.00 88.88 126 LEU A O 1
ATOM 943 N N . PRO A 1 127 ? 6.644 11.947 -11.774 1.00 85.38 127 PRO A N 1
ATOM 944 C CA . PRO A 1 127 ? 6.008 11.219 -12.874 1.00 85.38 127 PRO A CA 1
ATOM 945 C C . PRO A 1 127 ? 6.337 9.720 -12.896 1.00 85.38 127 PRO A C 1
ATOM 947 O O . PRO A 1 127 ? 5.565 8.923 -13.418 1.00 85.38 127 PRO A O 1
ATOM 950 N N . GLN A 1 128 ? 7.477 9.332 -12.320 1.00 89.12 128 GLN A N 1
ATOM 951 C CA . GLN A 1 128 ? 7.922 7.946 -12.196 1.00 89.12 128 GLN A CA 1
ATOM 952 C C . GLN A 1 128 ? 7.255 7.169 -11.047 1.00 89.12 128 GLN A C 1
ATOM 954 O O . GLN A 1 128 ? 7.579 6.000 -10.840 1.00 89.12 128 GLN A O 1
ATOM 959 N N . LEU A 1 129 ? 6.361 7.787 -10.267 1.00 89.75 129 LEU A N 1
ATOM 960 C CA . LEU A 1 129 ? 5.625 7.106 -9.202 1.00 89.75 129 LEU A CA 1
ATOM 961 C C . LEU A 1 129 ? 4.574 6.162 -9.801 1.00 89.75 129 LEU A C 1
ATOM 963 O O . LEU A 1 129 ? 3.487 6.590 -10.186 1.00 89.75 129 LEU A O 1
ATOM 967 N N . THR A 1 130 ? 4.889 4.869 -9.849 1.00 89.56 130 THR A N 1
ATOM 968 C CA . THR A 1 130 ? 4.000 3.842 -10.417 1.00 89.56 130 THR A CA 1
ATOM 969 C C . THR A 1 130 ? 3.262 3.042 -9.365 1.00 89.56 130 THR A C 1
ATOM 971 O O . THR A 1 130 ? 2.192 2.513 -9.657 1.00 89.56 130 THR A O 1
ATOM 974 N N . VAL A 1 131 ? 3.802 2.933 -8.149 1.00 90.94 131 VAL A N 1
ATOM 975 C CA . VAL A 1 131 ? 3.222 2.080 -7.109 1.00 90.94 131 VAL A CA 1
ATOM 976 C C . VAL A 1 131 ? 2.974 2.867 -5.836 1.00 90.94 131 VAL A C 1
ATOM 978 O O . VAL A 1 131 ? 3.866 3.513 -5.284 1.00 90.94 131 VAL A O 1
ATOM 981 N N . PHE A 1 132 ? 1.758 2.747 -5.322 1.00 91.25 132 PHE A N 1
ATOM 982 C CA . PHE A 1 132 ? 1.379 3.294 -4.032 1.00 91.25 132 PHE A CA 1
ATOM 983 C C . PHE A 1 132 ? 0.761 2.201 -3.166 1.00 91.25 132 PHE A C 1
ATOM 985 O O . PHE A 1 132 ? -0.142 1.498 -3.613 1.00 91.25 132 PHE A O 1
ATOM 992 N N . GLY A 1 133 ? 1.218 2.071 -1.924 1.00 91.00 133 GLY A N 1
ATOM 993 C CA . GLY A 1 133 ? 0.712 1.044 -1.016 1.00 91.00 133 GLY A CA 1
ATOM 994 C C . GLY A 1 133 ? 0.885 1.398 0.454 1.00 91.00 133 GLY A C 1
ATOM 995 O O . GLY A 1 133 ? 1.406 2.455 0.815 1.00 91.00 133 GLY A O 1
ATOM 996 N N . THR A 1 134 ? 0.464 0.488 1.323 1.00 89.94 134 THR A N 1
ATOM 997 C CA . THR A 1 134 ? 0.728 0.558 2.765 1.00 89.94 134 THR A CA 1
ATOM 998 C C . THR A 1 134 ? 1.518 -0.676 3.191 1.00 89.94 134 THR A C 1
ATOM 1000 O O . THR A 1 134 ? 1.235 -1.775 2.727 1.00 89.94 134 THR A O 1
ATOM 1003 N N . ALA A 1 135 ? 2.554 -0.497 4.016 1.00 83.38 135 ALA A N 1
ATOM 1004 C CA . ALA A 1 135 ? 3.480 -1.583 4.357 1.00 83.38 135 ALA A CA 1
ATOM 1005 C C . ALA A 1 135 ? 3.641 -1.801 5.867 1.00 83.38 135 ALA A C 1
ATOM 1007 O O . ALA A 1 135 ? 3.646 -2.942 6.305 1.00 83.38 135 ALA A O 1
ATOM 1008 N N . CYS A 1 136 ? 3.780 -0.736 6.659 1.00 71.62 136 CYS A N 1
ATOM 1009 C CA . CYS A 1 136 ? 3.897 -0.742 8.126 1.00 71.62 136 CYS A CA 1
ATOM 1010 C C . CYS A 1 136 ? 3.644 0.701 8.618 1.00 71.62 136 CYS A C 1
ATOM 1012 O O . CYS A 1 136 ? 3.852 1.635 7.833 1.00 71.62 136 CYS A O 1
ATOM 1014 N N . PRO A 1 137 ? 3.142 0.933 9.849 1.00 81.62 137 PRO A N 1
ATOM 1015 C CA . PRO A 1 137 ? 3.614 0.346 11.119 1.00 81.62 137 PRO A CA 1
ATOM 1016 C C . PRO A 1 137 ? 2.901 -0.913 11.637 1.00 81.62 137 PRO A C 1
ATOM 1018 O O . PRO A 1 137 ? 3.414 -1.567 12.543 1.00 81.62 137 PRO A O 1
ATOM 1021 N N . GLY A 1 138 ? 1.729 -1.248 11.110 1.00 87.88 138 GLY A N 1
ATOM 1022 C CA . GLY A 1 138 ? 0.949 -2.424 11.492 1.00 87.88 138 GLY A CA 1
ATOM 1023 C C . GLY A 1 138 ? 0.641 -3.319 10.295 1.00 87.88 138 GLY A C 1
ATOM 1024 O O . GLY A 1 138 ? 1.401 -3.356 9.331 1.00 87.88 138 GLY A O 1
ATOM 1025 N N . ASP A 1 139 ? -0.481 -4.032 10.361 1.00 90.88 139 ASP A N 1
ATOM 1026 C CA . ASP A 1 139 ? -0.976 -4.871 9.265 1.00 90.88 139 ASP A CA 1
ATOM 1027 C C . ASP A 1 139 ? -2.141 -4.172 8.546 1.00 90.88 139 ASP A C 1
ATOM 1029 O O . ASP A 1 139 ? -3.142 -3.793 9.162 1.00 90.88 139 ASP A O 1
ATOM 1033 N N . ALA A 1 140 ? -2.014 -4.018 7.229 1.00 91.94 140 ALA A N 1
ATOM 1034 C CA . ALA A 1 140 ? -3.011 -3.413 6.353 1.00 91.94 140 ALA A CA 1
ATOM 1035 C C . ALA A 1 140 ? -4.387 -4.084 6.488 1.00 91.94 140 ALA A C 1
ATOM 1037 O O . ALA A 1 140 ? -5.413 -3.407 6.572 1.00 91.94 140 ALA A O 1
ATOM 1038 N N . LEU A 1 141 ? -4.415 -5.417 6.583 1.00 93.12 141 LEU A N 1
ATOM 1039 C CA . LEU A 1 141 ? -5.665 -6.176 6.665 1.00 93.12 141 LEU A CA 1
ATOM 1040 C C . LEU A 1 141 ? -6.286 -6.130 8.064 1.00 93.12 141 LEU A C 1
ATOM 1042 O O . LEU A 1 141 ? -7.512 -6.135 8.188 1.00 93.12 141 LEU A O 1
ATOM 1046 N N . ALA A 1 142 ? -5.470 -5.985 9.112 1.00 93.31 142 ALA A N 1
ATOM 1047 C CA . ALA A 1 142 ? -5.957 -5.677 10.457 1.00 93.31 142 ALA A CA 1
ATOM 1048 C C . ALA A 1 142 ? -6.615 -4.282 10.551 1.00 93.31 142 ALA A C 1
ATOM 1050 O O . ALA A 1 142 ? -7.384 -4.034 11.475 1.00 93.31 142 ALA A O 1
ATOM 1051 N N . ASN A 1 143 ? -6.347 -3.391 9.588 1.00 92.75 143 ASN A N 1
ATOM 1052 C CA . ASN A 1 143 ? -6.946 -2.057 9.454 1.00 92.75 143 ASN A CA 1
ATOM 1053 C C . ASN A 1 143 ? -7.694 -1.942 8.112 1.00 92.75 143 ASN A C 1
ATOM 1055 O O . ASN A 1 143 ? -7.538 -0.968 7.372 1.00 92.75 143 ASN A O 1
ATOM 1059 N N . SER A 1 144 ? -8.462 -2.974 7.762 1.00 94.25 144 SER A N 1
ATOM 1060 C CA . SER A 1 144 ? -9.098 -3.112 6.446 1.00 94.25 144 SER A CA 1
ATOM 1061 C C . SER A 1 144 ? -9.982 -1.923 6.063 1.00 94.25 144 SER A C 1
ATOM 1063 O O . SER A 1 144 ? -9.884 -1.444 4.938 1.00 94.25 144 SER A O 1
ATOM 1065 N N . GLU A 1 145 ? -10.797 -1.402 6.984 1.00 93.75 145 GLU A N 1
ATOM 1066 C CA . GLU A 1 145 ? -11.698 -0.277 6.702 1.00 93.75 145 GLU A CA 1
ATOM 1067 C C . GLU A 1 145 ? -10.934 0.972 6.231 1.00 93.75 145 GLU A C 1
ATOM 1069 O O . GLU A 1 145 ? -11.214 1.496 5.151 1.00 93.75 145 GLU A O 1
ATOM 1074 N N . SER A 1 146 ? -9.931 1.419 6.995 1.00 92.19 146 SER A N 1
ATOM 1075 C CA . SER A 1 146 ? -9.138 2.604 6.643 1.00 92.19 146 SER A CA 1
ATOM 1076 C C . SER A 1 146 ? -8.273 2.370 5.405 1.00 92.19 146 SER A C 1
ATOM 1078 O O . SER A 1 146 ? -8.140 3.257 4.561 1.00 92.19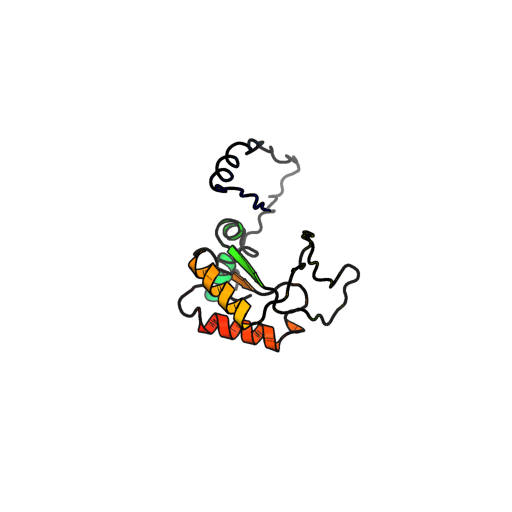 146 SER A O 1
ATOM 1080 N N . THR A 1 147 ? -7.721 1.165 5.262 1.00 93.38 147 THR A N 1
ATOM 1081 C CA . THR A 1 147 ? -6.864 0.790 4.134 1.00 93.38 147 THR A CA 1
ATOM 1082 C C . THR A 1 147 ? -7.645 0.752 2.821 1.00 93.38 147 THR A C 1
ATOM 1084 O O . THR A 1 147 ? -7.252 1.390 1.843 1.00 93.38 147 THR A O 1
ATOM 1087 N N . PHE A 1 148 ? -8.783 0.054 2.782 1.00 94.50 148 PHE A N 1
ATOM 1088 C CA . PHE A 1 148 ? -9.591 -0.038 1.567 1.00 94.50 148 PHE A CA 1
ATOM 1089 C C . PHE A 1 148 ? -10.201 1.306 1.192 1.00 94.50 148 PHE A C 1
ATOM 1091 O O . PHE A 1 148 ? -10.160 1.683 0.020 1.00 94.50 148 PHE A O 1
ATOM 1098 N N . LYS A 1 149 ? -10.676 2.082 2.172 1.00 94.31 149 LYS A N 1
ATOM 1099 C CA . LYS A 1 149 ? -11.198 3.424 1.909 1.00 94.31 149 LYS A CA 1
ATOM 1100 C C . LYS A 1 149 ? -10.114 4.372 1.389 1.00 94.31 149 LYS A C 1
ATOM 1102 O O . LYS A 1 149 ? -10.380 5.131 0.458 1.00 94.31 149 LYS A O 1
ATOM 1107 N N . MET A 1 150 ? -8.881 4.291 1.893 1.00 93.69 150 MET A N 1
ATOM 1108 C CA . MET A 1 150 ? -7.740 5.008 1.308 1.00 93.69 150 MET A CA 1
ATOM 1109 C C . MET A 1 150 ? -7.531 4.620 -0.164 1.00 93.69 150 MET A C 1
ATOM 1111 O O . MET A 1 150 ? -7.418 5.496 -1.021 1.00 93.69 150 MET A O 1
ATOM 1115 N N . PHE A 1 151 ? -7.517 3.324 -0.482 1.00 93.12 151 PHE A N 1
ATOM 1116 C CA . PHE A 1 151 ? -7.348 2.853 -1.858 1.00 93.12 151 PHE A CA 1
ATOM 1117 C C . PHE A 1 151 ? -8.485 3.281 -2.789 1.00 93.12 151 PHE A C 1
ATOM 1119 O O . PHE A 1 151 ? -8.234 3.619 -3.947 1.00 93.12 151 PHE A O 1
ATOM 1126 N N . GLU A 1 152 ? -9.723 3.319 -2.301 1.00 92.88 152 GLU A N 1
ATOM 1127 C CA . GLU A 1 152 ? -10.849 3.877 -3.050 1.00 92.88 152 GLU A CA 1
ATOM 1128 C C . GLU A 1 152 ? -10.674 5.370 -3.332 1.00 92.88 152 GLU A C 1
ATOM 1130 O O . GLU A 1 152 ? -10.904 5.806 -4.461 1.00 92.88 152 GLU A O 1
ATOM 1135 N N . LEU A 1 153 ? -10.263 6.157 -2.331 1.00 91.81 153 LEU A N 1
ATOM 1136 C CA . LEU A 1 153 ? -10.012 7.592 -2.494 1.00 91.81 153 LEU A CA 1
ATOM 1137 C C . LEU A 1 153 ? -8.909 7.851 -3.522 1.00 91.81 153 LEU A C 1
ATOM 1139 O O . LEU A 1 153 ? -9.059 8.726 -4.376 1.00 91.81 153 LEU A O 1
ATOM 1143 N N . ILE A 1 154 ? -7.838 7.058 -3.481 1.00 89.75 154 ILE A N 1
ATOM 1144 C CA . ILE A 1 154 ? -6.740 7.155 -4.445 1.00 89.75 154 ILE A CA 1
ATOM 1145 C C . ILE A 1 154 ? -7.250 6.830 -5.845 1.00 89.75 154 ILE A C 1
ATOM 1147 O O . ILE A 1 154 ? -7.108 7.668 -6.725 1.00 89.75 154 ILE A O 1
ATOM 1151 N N . LYS A 1 155 ? -7.939 5.69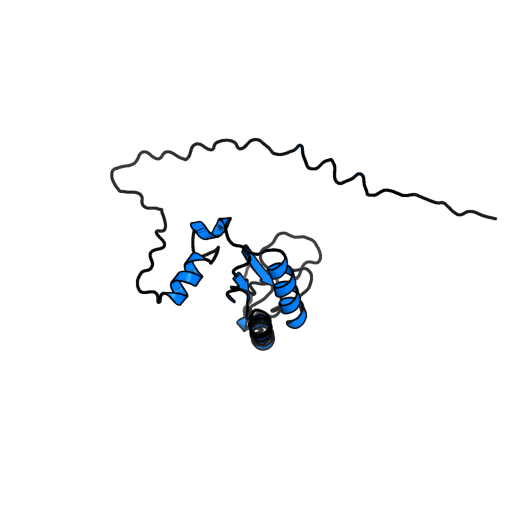7 -6.039 1.00 88.75 155 LYS A N 1
ATOM 1152 C CA . LYS A 1 155 ? -8.491 5.309 -7.350 1.00 88.75 155 LYS A CA 1
ATOM 1153 C C . LYS A 1 155 ? -9.459 6.345 -7.926 1.00 88.75 155 LYS A C 1
ATOM 1155 O O . LYS A 1 155 ? -9.450 6.574 -9.132 1.00 88.75 155 LYS A O 1
ATOM 1160 N N . LYS A 1 156 ? -10.291 6.968 -7.083 1.00 87.81 156 LYS A N 1
ATOM 1161 C CA . LYS A 1 156 ? -11.222 8.035 -7.496 1.00 87.81 156 LYS A CA 1
ATOM 1162 C C . LYS A 1 156 ? -10.487 9.301 -7.935 1.00 87.81 156 LYS A C 1
ATOM 1164 O O . LYS A 1 156 ? -10.931 9.964 -8.862 1.00 87.81 156 LYS A O 1
ATOM 1169 N N . THR A 1 157 ? -9.381 9.629 -7.274 1.00 80.44 157 THR A N 1
ATOM 1170 C CA . THR A 1 157 ? -8.612 10.856 -7.532 1.00 80.44 157 THR A CA 1
ATOM 1171 C C . THR A 1 157 ? -7.611 10.672 -8.679 1.00 80.44 157 THR A C 1
ATOM 1173 O O . THR A 1 157 ? -7.328 11.611 -9.415 1.00 80.44 157 THR A O 1
ATOM 1176 N N . SER A 1 158 ? -7.092 9.457 -8.866 1.00 70.31 158 SER A N 1
ATOM 1177 C CA . SER A 1 158 ? -6.028 9.129 -9.817 1.00 70.31 158 SER A CA 1
ATOM 1178 C C . SER A 1 158 ? -6.538 8.639 -11.173 1.00 70.31 158 SER A C 1
ATOM 1180 O O . SER A 1 158 ? -5.784 7.989 -11.891 1.00 70.31 158 SER A O 1
ATOM 1182 N N . SER A 1 159 ? -7.787 8.916 -11.560 1.00 56.97 159 SER A N 1
ATOM 1183 C CA . SER A 1 159 ? -8.397 8.382 -12.792 1.00 56.97 159 SER A CA 1
ATOM 1184 C C . SER A 1 159 ? -7.685 8.780 -14.102 1.00 56.97 159 SER A C 1
ATOM 1186 O O . SER A 1 159 ? -8.088 8.319 -15.166 1.00 56.97 159 SER A O 1
ATOM 1188 N N . GLY A 1 160 ? -6.627 9.601 -14.039 1.00 54.41 16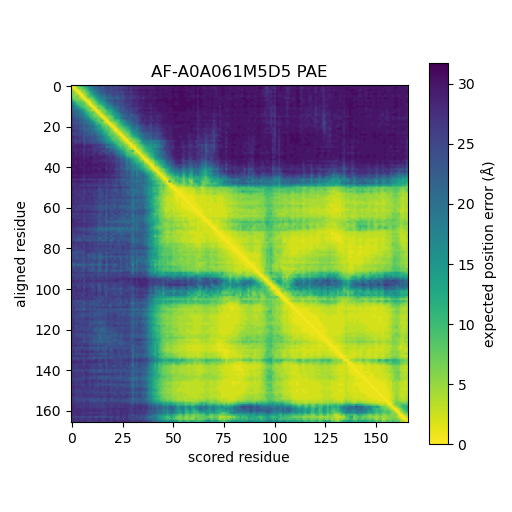0 GLY A N 1
ATOM 1189 C CA . GLY A 1 160 ? -5.720 9.919 -15.149 1.00 54.41 160 GLY A CA 1
ATOM 1190 C C . GLY A 1 160 ? -4.236 9.574 -14.927 1.00 54.41 160 GLY A C 1
ATOM 1191 O O . GLY A 1 160 ? -3.435 9.829 -15.820 1.00 54.41 160 GLY A O 1
ATOM 1192 N N . SER A 1 161 ? -3.844 9.003 -13.782 1.00 57.47 161 SER A N 1
ATOM 1193 C CA . SER A 1 161 ? -2.447 8.660 -13.462 1.00 57.47 161 SER A CA 1
ATOM 1194 C C . SER A 1 161 ? -2.281 7.144 -13.350 1.00 57.47 161 SER A C 1
ATOM 1196 O O . SER A 1 161 ? -3.093 6.474 -12.714 1.00 57.47 161 SER A O 1
ATOM 1198 N N . ALA A 1 162 ? -1.219 6.594 -13.945 1.00 61.41 162 ALA A N 1
ATOM 1199 C CA . ALA A 1 162 ? -0.902 5.161 -13.961 1.00 61.41 162 ALA A CA 1
ATOM 1200 C C . ALA A 1 162 ? -0.360 4.652 -12.606 1.00 61.41 162 ALA A C 1
ATOM 1202 O O . ALA A 1 162 ? 0.697 4.032 -12.536 1.00 61.41 162 ALA A O 1
ATOM 1203 N N . ILE A 1 163 ? -1.069 4.948 -11.516 1.00 71.81 163 ILE A N 1
ATOM 1204 C CA . ILE A 1 163 ? -0.691 4.533 -10.165 1.0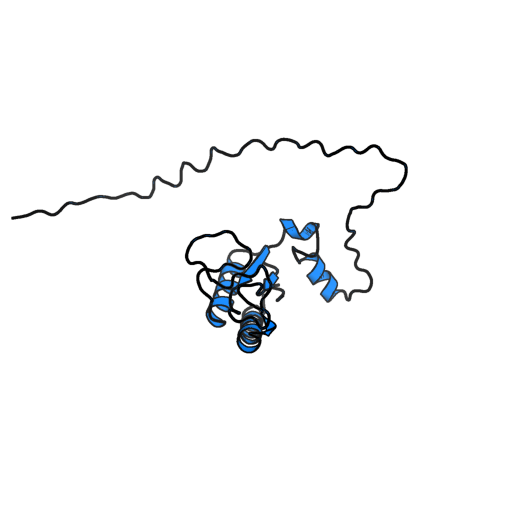0 71.81 163 ILE A CA 1
ATOM 1205 C C . ILE A 1 163 ? -1.356 3.188 -9.883 1.00 71.81 163 ILE A C 1
ATOM 1207 O O . ILE A 1 163 ? -2.573 3.097 -9.694 1.00 71.81 163 ILE A O 1
ATOM 1211 N N . SER A 1 164 ? -0.550 2.132 -9.845 1.00 77.12 164 SER A N 1
ATOM 1212 C CA . SER A 1 164 ? -0.965 0.838 -9.325 1.00 77.12 164 SER A CA 1
ATOM 1213 C C . SER A 1 164 ? -1.037 0.906 -7.806 1.00 77.12 164 SER A C 1
ATOM 1215 O O . SER A 1 164 ? -0.113 1.356 -7.128 1.00 77.12 164 SER A O 1
ATOM 1217 N N . VAL A 1 165 ? -2.149 0.421 -7.272 1.00 79.19 165 VAL A N 1
ATOM 1218 C CA . VAL A 1 165 ? -2.360 0.299 -5.836 1.00 79.19 165 VAL A CA 1
ATOM 1219 C C . VAL A 1 165 ? -1.908 -1.092 -5.396 1.00 79.19 165 VAL A C 1
ATOM 1221 O O . VAL A 1 165 ? -2.378 -2.075 -5.975 1.00 79.19 165 VAL A O 1
ATOM 1224 N N . ALA A 1 166 ? -0.999 -1.154 -4.422 1.00 63.19 166 ALA A N 1
ATOM 1225 C CA . ALA A 1 166 ? -0.431 -2.378 -3.853 1.00 63.19 166 ALA A CA 1
ATOM 1226 C C . ALA A 1 166 ? -0.925 -2.622 -2.423 1.00 63.19 166 ALA A C 1
ATOM 1228 O O . ALA A 1 166 ? -0.932 -1.649 -1.630 1.00 63.19 166 ALA A O 1
#

Solvent-accessible surface area (backbone atoms only — not comparable to full-atom values): 10655 Å² total; per-residue (Å²): 134,86,82,88,85,90,83,81,86,79,89,79,73,80,78,82,78,83,82,86,80,76,78,78,86,74,83,75,80,72,89,80,79,92,70,80,99,60,88,80,74,88,60,88,76,84,65,69,79,91,55,57,66,75,59,44,54,50,39,54,50,28,40,91,69,20,84,82,9,51,85,65,28,38,74,48,73,43,34,56,20,76,46,55,87,70,83,56,97,86,64,71,81,67,54,45,82,58,95,60,98,48,94,48,54,42,66,68,79,41,53,38,67,56,46,32,51,50,52,53,56,47,46,74,74,35,83,44,44,27,36,41,33,61,74,34,52,22,32,52,76,64,26,39,70,51,44,53,51,22,53,49,51,36,57,71,70,37,79,88,53,81,57,45,80,92

Secondary structure (DSSP, 8-state):
------------SSSSSSSS-PPP------------SS----S-----TT--HHHHHHHHT-TTT-TTTTTT-EEEE-------S---TT------SS----TT--SSPPPHHHHHHHHHHHHHH-TTEEEEE---SS-TGGGHHHHHHHHHHHHHH-TTS--EE-

Mean predicted aligned error: 14.94 Å

pLDDT: mean 73.23, std 20.14, range [25.25, 94.5]